Protein AF-A0A083ZVT1-F1 (afdb_monomer_lite)

Radius of gyration: 25.1 Å; chains: 1; bounding box: 53×19×71 Å

Sequence (102 aa):
MILARRRSEGTVYTGFTFFRKVYQGLAGFFPGVMLAYIGYVPNVQQAAGTLEGLRQLIFLYPCGLAVLTALTMGLFYHLTEKNYLKIIGELEERKRQVSPAV

Structure (mmCIF, N/CA/C/O backbone):
data_AF-A0A083ZVT1-F1
#
_entry.id   AF-A0A083ZVT1-F1
#
loop_
_atom_site.group_PDB
_atom_site.id
_atom_site.type_symbol
_atom_site.label_atom_id
_atom_site.label_alt_id
_atom_site.label_comp_id
_atom_site.label_asym_id
_atom_site.label_entity_id
_atom_site.label_seq_id
_atom_site.pdbx_PDB_ins_code
_atom_site.Cartn_x
_atom_site.Cartn_y
_atom_site.Cartn_z
_atom_site.occupancy
_atom_site.B_iso_or_equiv
_atom_site.auth_seq_id
_atom_site.auth_comp_id
_atom_site.auth_asym_id
_atom_site.auth_atom_id
_atom_site.pdbx_PDB_model_num
ATOM 1 N N . MET A 1 1 ? -11.330 11.075 43.062 1.00 45.09 1 MET A N 1
ATOM 2 C CA . MET A 1 1 ? -12.403 10.260 42.447 1.00 45.09 1 MET A CA 1
ATOM 3 C C . MET A 1 1 ? -12.513 10.751 41.008 1.00 45.09 1 MET A C 1
ATOM 5 O O . MET A 1 1 ? -12.816 11.916 40.842 1.00 45.09 1 MET A O 1
ATOM 9 N N . ILE A 1 2 ? -12.099 10.053 39.947 1.00 43.34 2 ILE A N 1
ATOM 10 C CA . ILE A 1 2 ? -12.147 8.619 39.598 1.00 43.34 2 ILE A CA 1
ATOM 11 C C . ILE A 1 2 ? -10.840 8.294 38.827 1.00 43.34 2 ILE A C 1
ATOM 13 O O . ILE A 1 2 ? -10.555 8.920 37.817 1.00 43.34 2 ILE A O 1
ATOM 17 N N . LEU A 1 3 ? -9.867 7.584 39.405 1.00 53.09 3 LEU A N 1
ATOM 18 C CA . LEU A 1 3 ? -9.609 6.136 39.272 1.00 53.09 3 LEU A CA 1
ATOM 19 C C . LEU A 1 3 ? -9.564 5.584 37.828 1.00 53.09 3 LEU A C 1
ATOM 21 O O . LEU A 1 3 ? -10.580 5.254 37.233 1.00 53.09 3 LEU A O 1
ATOM 25 N N . ALA A 1 4 ? -8.328 5.442 37.336 1.00 56.50 4 ALA A N 1
ATOM 26 C CA . ALA A 1 4 ? -7.812 4.429 36.411 1.00 56.50 4 ALA A CA 1
ATOM 27 C C . ALA A 1 4 ? -8.776 3.804 35.380 1.00 56.50 4 ALA A C 1
ATOM 29 O O . ALA A 1 4 ? -9.513 2.869 35.687 1.00 56.50 4 ALA A O 1
ATOM 30 N N . ARG A 1 5 ? -8.603 4.138 34.092 1.00 46.12 5 ARG A N 1
ATOM 31 C CA . ARG A 1 5 ? -8.875 3.163 33.024 1.00 46.12 5 ARG A CA 1
ATOM 32 C C . ARG A 1 5 ? -7.963 3.371 31.812 1.00 46.12 5 ARG A C 1
ATOM 34 O O . ARG A 1 5 ? -8.131 4.299 31.041 1.00 46.12 5 ARG A O 1
ATOM 41 N N . ARG A 1 6 ? -7.033 2.419 31.653 1.00 47.56 6 ARG A N 1
ATOM 42 C CA . ARG A 1 6 ? -6.227 2.103 30.459 1.00 47.56 6 ARG A CA 1
ATOM 43 C C . ARG A 1 6 ? -5.060 3.036 30.091 1.00 47.56 6 ARG A C 1
ATOM 45 O O . ARG A 1 6 ? -5.097 3.795 29.131 1.00 47.56 6 ARG A O 1
ATOM 52 N N . ARG A 1 7 ? -3.901 2.729 30.686 1.00 56.88 7 ARG A N 1
ATOM 53 C CA . ARG A 1 7 ? -2.563 2.821 30.058 1.00 56.88 7 ARG A CA 1
ATOM 54 C C . ARG A 1 7 ? -2.475 1.872 28.842 1.00 56.88 7 ARG A C 1
ATOM 56 O O . ARG A 1 7 ? -1.728 0.907 28.835 1.00 56.88 7 ARG A O 1
ATOM 63 N N . SER A 1 8 ? -3.342 2.091 27.861 1.00 54.97 8 SER A N 1
ATOM 64 C CA . SER A 1 8 ? -3.469 1.337 26.609 1.00 54.97 8 SER A CA 1
ATOM 65 C C . SER A 1 8 ? -3.710 2.282 25.432 1.00 54.97 8 SER A C 1
ATOM 67 O O . SER A 1 8 ? -3.334 1.925 24.324 1.00 54.97 8 SER A O 1
ATOM 69 N N . GLU A 1 9 ? -4.257 3.485 25.639 1.00 57.66 9 GLU A N 1
ATOM 70 C CA . GLU A 1 9 ? -4.437 4.467 24.555 1.00 57.66 9 GLU A CA 1
ATOM 71 C C . GLU A 1 9 ? -3.105 5.007 24.016 1.00 57.66 9 GLU A C 1
ATOM 73 O O . GLU A 1 9 ? -2.927 5.098 22.804 1.00 57.66 9 GLU A O 1
ATOM 78 N N . GLY A 1 10 ? -2.122 5.269 24.888 1.00 60.50 10 GLY A N 1
ATOM 79 C CA . GLY A 1 10 ? -0.797 5.741 24.463 1.00 60.50 10 GLY A CA 1
ATOM 80 C C . GLY A 1 10 ? -0.047 4.735 23.579 1.00 60.50 10 GLY A C 1
ATOM 81 O O . GLY A 1 10 ? 0.564 5.127 22.590 1.00 60.50 10 GLY A O 1
ATOM 82 N N . THR A 1 11 ? -0.142 3.437 23.888 1.00 65.62 11 THR A N 1
ATOM 83 C CA . THR A 1 11 ? 0.474 2.351 23.100 1.00 65.62 11 THR A CA 1
ATOM 84 C C . THR A 1 11 ? -0.225 2.146 21.755 1.00 65.62 11 THR A C 1
ATOM 86 O O . THR A 1 11 ? 0.432 1.863 20.756 1.00 65.62 11 THR A O 1
ATOM 89 N N . VAL A 1 12 ? -1.549 2.325 21.700 1.00 70.94 12 VAL A N 1
ATOM 90 C CA . VAL A 1 12 ? -2.311 2.253 20.442 1.00 70.94 12 VAL A CA 1
ATOM 91 C C . VAL A 1 12 ? -1.955 3.430 19.530 1.00 70.94 12 VAL A C 1
ATOM 93 O O . VAL A 1 12 ? -1.727 3.230 18.338 1.00 70.94 12 VAL A O 1
ATOM 96 N N . TYR A 1 13 ? -1.824 4.641 20.079 1.00 73.69 13 TYR A N 1
ATOM 97 C CA . TYR A 1 13 ? -1.465 5.833 19.307 1.00 73.69 13 TYR A CA 1
ATOM 98 C C . TYR A 1 13 ? -0.039 5.773 18.736 1.00 73.69 13 TYR A C 1
ATOM 100 O O . TYR A 1 13 ? 0.187 6.058 17.554 1.00 73.69 13 TYR A O 1
ATOM 108 N N . THR A 1 14 ? 0.941 5.360 19.543 1.00 79.12 14 THR A N 1
ATOM 109 C CA . THR A 1 14 ? 2.326 5.202 19.074 1.00 79.12 14 THR A CA 1
ATOM 110 C C . THR A 1 14 ? 2.458 4.049 18.085 1.00 79.12 14 THR A C 1
ATOM 112 O O . THR A 1 14 ? 3.139 4.211 17.072 1.00 79.12 14 THR A O 1
ATOM 115 N N . GLY A 1 15 ? 1.748 2.937 18.308 1.00 83.31 15 GLY A N 1
ATOM 116 C CA . GLY A 1 15 ? 1.653 1.824 17.366 1.00 83.31 15 GLY A CA 1
ATOM 117 C C . GLY A 1 15 ? 1.098 2.268 16.013 1.00 83.31 15 GLY A C 1
ATOM 118 O O . GLY A 1 15 ? 1.747 2.066 14.990 1.00 83.31 15 GLY A O 1
ATOM 119 N N . PHE A 1 16 ? -0.042 2.965 15.997 1.00 79.50 16 PHE A N 1
ATOM 120 C CA . PHE A 1 16 ? -0.623 3.521 14.771 1.00 79.50 16 PHE A CA 1
ATOM 121 C C . PHE A 1 16 ? 0.363 4.429 14.024 1.00 79.50 16 PHE A C 1
ATOM 123 O O . PHE A 1 16 ? 0.545 4.309 12.812 1.00 79.50 16 PHE A O 1
ATOM 130 N N . THR A 1 17 ? 1.067 5.298 14.750 1.00 83.62 17 THR A N 1
ATOM 131 C CA . THR A 1 17 ? 2.045 6.218 14.155 1.00 83.62 17 THR A CA 1
ATOM 132 C C . THR A 1 17 ? 3.283 5.486 13.619 1.00 83.62 17 THR A C 1
ATOM 134 O O . THR A 1 17 ? 3.815 5.867 12.575 1.00 83.62 17 THR A O 1
ATOM 137 N N . PHE A 1 18 ? 3.731 4.423 14.292 1.00 86.06 18 PHE A N 1
ATOM 138 C CA . PHE A 1 18 ? 4.808 3.549 13.826 1.00 86.06 18 PHE A CA 1
ATOM 139 C C . PHE A 1 18 ? 4.418 2.838 12.529 1.00 86.06 18 PHE A C 1
ATOM 141 O O . PHE A 1 18 ? 5.126 2.962 11.531 1.00 86.06 18 PHE A O 1
ATOM 148 N N . PHE A 1 19 ? 3.253 2.186 12.503 1.00 87.25 19 PHE A N 1
ATOM 149 C CA . PHE A 1 19 ? 2.739 1.534 11.301 1.00 87.25 19 PHE A CA 1
ATOM 150 C C . PHE A 1 19 ? 2.590 2.521 10.147 1.00 87.25 19 PHE A C 1
ATOM 152 O O . PHE A 1 19 ? 3.002 2.223 9.032 1.00 87.25 19 PHE A O 1
ATOM 159 N N . ARG A 1 20 ? 2.107 3.739 10.413 1.00 84.94 20 ARG A N 1
ATOM 160 C CA . ARG A 1 20 ? 2.031 4.798 9.402 1.00 84.94 20 ARG A CA 1
ATOM 161 C C . ARG A 1 20 ? 3.397 5.117 8.789 1.00 84.94 20 ARG A C 1
ATOM 163 O O . ARG A 1 20 ? 3.486 5.266 7.575 1.00 84.94 20 ARG A O 1
ATOM 170 N N . LYS A 1 21 ? 4.461 5.197 9.596 1.00 86.88 21 LYS A N 1
ATOM 171 C CA . LYS A 1 21 ? 5.830 5.409 9.089 1.00 86.88 21 LYS A CA 1
ATOM 172 C C . LYS A 1 21 ? 6.319 4.227 8.249 1.00 86.88 21 LYS A C 1
ATOM 174 O O . LYS A 1 21 ? 6.914 4.446 7.199 1.00 86.88 21 LYS A O 1
ATOM 179 N N . VAL A 1 22 ? 6.033 2.998 8.679 1.00 89.50 22 VAL A N 1
ATOM 180 C CA . VAL A 1 22 ? 6.398 1.778 7.942 1.00 89.50 22 VAL A CA 1
ATOM 181 C C . VAL A 1 22 ? 5.679 1.720 6.592 1.00 89.50 22 VAL A C 1
ATOM 183 O O . VAL A 1 22 ? 6.330 1.560 5.563 1.00 89.50 22 VAL A O 1
ATOM 186 N N . TYR A 1 23 ? 4.360 1.934 6.565 1.00 87.06 23 TYR A N 1
ATOM 187 C CA . TYR A 1 23 ? 3.584 1.948 5.323 1.00 87.06 23 TYR A CA 1
ATOM 188 C C . TYR A 1 23 ? 3.998 3.082 4.390 1.00 87.06 23 TYR A C 1
ATOM 190 O O . TYR A 1 23 ? 4.063 2.871 3.187 1.00 87.06 23 TYR A O 1
ATOM 198 N N . GLN A 1 24 ? 4.326 4.264 4.919 1.00 85.44 24 GLN A N 1
ATOM 199 C CA . GLN A 1 24 ? 4.807 5.380 4.105 1.00 85.44 24 GLN A CA 1
ATOM 200 C C . GLN A 1 24 ? 6.162 5.066 3.447 1.00 85.44 24 GLN A C 1
ATOM 202 O O . GLN A 1 24 ? 6.364 5.407 2.283 1.00 85.44 24 GLN A O 1
ATOM 207 N N . GLY A 1 25 ? 7.068 4.382 4.155 1.00 88.88 25 GLY A N 1
ATOM 208 C CA . GLY A 1 25 ? 8.333 3.912 3.583 1.00 88.88 25 GLY A CA 1
ATOM 209 C C . GLY A 1 25 ? 8.124 2.847 2.504 1.00 88.88 25 GLY A C 1
ATOM 210 O O . GLY A 1 25 ? 8.681 2.949 1.412 1.00 88.88 25 GLY A O 1
ATOM 211 N N . LEU A 1 26 ? 7.258 1.865 2.772 1.00 86.19 26 LEU A N 1
ATOM 212 C CA . LEU A 1 26 ? 6.908 0.823 1.805 1.00 86.19 26 LEU A CA 1
ATOM 213 C C . LEU A 1 26 ? 6.219 1.402 0.561 1.00 86.19 26 LEU A C 1
ATOM 215 O O . LEU A 1 26 ? 6.566 1.026 -0.555 1.00 86.19 26 LEU A O 1
ATOM 219 N N . ALA A 1 27 ? 5.310 2.365 0.728 1.00 85.12 27 ALA A N 1
ATOM 220 C CA . ALA A 1 27 ? 4.602 3.017 -0.373 1.00 85.12 27 ALA A CA 1
ATOM 221 C C . ALA A 1 27 ? 5.543 3.748 -1.344 1.00 85.12 27 ALA A C 1
ATOM 223 O O . ALA A 1 27 ? 5.228 3.836 -2.524 1.00 85.12 27 ALA A O 1
ATOM 224 N N . GLY A 1 28 ? 6.693 4.246 -0.875 1.00 83.38 28 GLY A N 1
ATOM 225 C CA . GLY A 1 28 ? 7.736 4.811 -1.740 1.00 83.38 28 GLY A CA 1
ATOM 226 C C . GLY A 1 28 ? 8.636 3.754 -2.393 1.00 83.38 28 GLY A C 1
ATOM 227 O O . GLY A 1 28 ? 9.129 3.961 -3.499 1.00 83.38 28 GLY A O 1
ATOM 228 N N . PHE A 1 29 ? 8.822 2.601 -1.745 1.00 85.38 29 PHE A N 1
ATOM 229 C CA . PHE A 1 29 ? 9.654 1.508 -2.254 1.00 85.38 29 PHE A CA 1
ATOM 230 C C . PHE A 1 29 ? 9.042 0.817 -3.482 1.00 85.38 29 PHE A C 1
ATOM 232 O O . PHE A 1 29 ? 9.733 0.611 -4.478 1.00 85.38 29 PHE A O 1
ATOM 239 N N . PHE A 1 30 ? 7.741 0.513 -3.449 1.00 82.94 30 PHE A N 1
ATOM 240 C CA . PHE A 1 30 ? 7.035 -0.147 -4.557 1.00 82.94 30 PHE A CA 1
ATOM 241 C C . PHE A 1 30 ? 7.167 0.563 -5.918 1.00 82.94 30 PHE A C 1
ATOM 243 O O . PHE A 1 30 ? 7.593 -0.087 -6.876 1.00 82.94 30 PHE A O 1
ATOM 250 N N . PRO A 1 31 ? 6.858 1.868 -6.052 1.00 78.94 31 PRO A N 1
ATOM 251 C CA . PRO A 1 31 ? 7.029 2.570 -7.318 1.00 78.94 31 PRO A CA 1
ATOM 252 C C . PRO A 1 31 ? 8.505 2.680 -7.716 1.00 78.94 31 PRO A C 1
ATOM 254 O O . PRO A 1 31 ? 8.807 2.577 -8.898 1.00 78.94 31 PRO A O 1
ATOM 257 N N . GLY A 1 32 ? 9.434 2.808 -6.760 1.00 82.75 32 GLY A N 1
ATOM 258 C CA . GLY A 1 32 ? 10.873 2.813 -7.047 1.00 82.75 32 GLY A CA 1
ATOM 259 C C . GLY A 1 32 ? 11.356 1.514 -7.703 1.00 82.75 32 GLY A C 1
ATOM 260 O O . GLY A 1 32 ? 12.046 1.552 -8.720 1.00 82.75 32 GLY A O 1
ATOM 261 N N . VAL A 1 33 ? 10.932 0.361 -7.175 1.00 83.25 33 VAL A N 1
ATOM 262 C CA . VAL A 1 33 ? 11.239 -0.954 -7.763 1.00 83.25 33 VAL A CA 1
ATOM 263 C C . VAL A 1 33 ? 10.538 -1.142 -9.110 1.00 83.25 33 VAL A C 1
ATOM 265 O O . VAL A 1 33 ? 11.149 -1.648 -10.050 1.00 83.25 33 VAL A O 1
ATOM 268 N N . MET A 1 34 ? 9.283 -0.705 -9.249 1.00 79.75 34 MET A N 1
ATOM 269 C CA . MET A 1 34 ? 8.574 -0.804 -10.530 1.00 79.75 34 MET A CA 1
ATOM 270 C C . MET A 1 34 ? 9.192 0.069 -11.624 1.00 79.75 34 MET A C 1
ATOM 272 O O . MET A 1 34 ? 9.279 -0.374 -12.765 1.00 79.75 34 MET A O 1
ATOM 276 N N . LEU A 1 35 ? 9.681 1.268 -11.297 1.00 78.06 35 LEU A N 1
ATOM 277 C CA . LEU A 1 35 ? 10.401 2.119 -12.249 1.00 78.06 35 LEU A CA 1
ATOM 278 C C . LEU A 1 35 ? 11.705 1.463 -12.723 1.00 78.06 35 LEU A C 1
ATOM 280 O O . LEU A 1 35 ? 12.021 1.524 -13.912 1.00 78.06 35 LEU A O 1
ATOM 284 N N . ALA A 1 36 ? 12.423 0.787 -11.820 1.00 78.00 36 ALA A N 1
ATOM 285 C CA . ALA A 1 36 ? 13.603 0.005 -12.178 1.00 78.00 36 ALA A CA 1
ATOM 286 C C . ALA A 1 36 ? 13.251 -1.184 -13.093 1.00 78.00 36 ALA A C 1
ATOM 288 O O . ALA A 1 36 ? 13.972 -1.449 -14.050 1.00 78.00 36 ALA A O 1
ATOM 289 N N . TYR A 1 37 ? 12.119 -1.857 -12.852 1.00 74.25 37 TYR A N 1
ATOM 290 C CA . TYR A 1 37 ? 11.647 -2.971 -13.684 1.00 74.25 37 TYR A CA 1
ATOM 291 C C . TYR A 1 37 ? 11.217 -2.537 -15.097 1.00 74.25 37 TYR A C 1
ATOM 293 O O . TYR A 1 37 ? 11.477 -3.243 -16.065 1.00 74.25 37 TYR A O 1
ATOM 301 N N . ILE A 1 38 ? 10.604 -1.356 -15.236 1.00 74.06 38 ILE A N 1
ATOM 302 C CA . ILE A 1 38 ? 10.170 -0.791 -16.530 1.00 74.06 38 ILE A CA 1
ATOM 303 C C . ILE A 1 38 ? 11.367 -0.256 -17.353 1.00 74.06 38 ILE A C 1
ATOM 305 O O . ILE A 1 38 ? 11.214 0.115 -18.518 1.00 74.06 38 ILE A O 1
ATOM 309 N N . GLY A 1 39 ? 12.577 -0.238 -16.780 1.00 70.62 39 GLY A N 1
ATOM 310 C CA . GLY A 1 39 ? 13.778 0.257 -17.455 1.00 70.62 39 GLY A CA 1
ATOM 311 C C . GLY A 1 39 ? 13.771 1.777 -17.617 1.00 70.62 39 GLY A C 1
ATOM 312 O O . GLY A 1 39 ? 14.228 2.295 -18.635 1.00 70.62 39 GLY A O 1
ATOM 313 N N . TYR A 1 40 ? 13.217 2.502 -16.639 1.00 70.75 40 TYR A N 1
ATOM 314 C CA . TYR A 1 40 ? 13.215 3.961 -16.645 1.00 70.75 40 TYR A CA 1
ATOM 315 C C . TYR A 1 40 ? 14.654 4.499 -16.618 1.00 70.75 40 TYR A C 1
ATOM 317 O O . TYR A 1 40 ? 15.368 4.341 -15.626 1.00 70.75 40 TYR A O 1
ATOM 325 N N . VAL A 1 41 ? 15.071 5.169 -17.695 1.00 71.56 41 VAL A N 1
ATOM 326 C CA . VAL A 1 41 ? 16.348 5.889 -17.762 1.00 71.56 41 VAL A CA 1
ATOM 327 C C . VAL A 1 41 ? 16.072 7.387 -17.594 1.00 71.56 41 VAL A C 1
ATOM 329 O O . VAL A 1 41 ? 15.383 7.976 -18.434 1.00 71.56 41 VAL A O 1
ATOM 332 N N . PRO A 1 42 ? 16.564 8.028 -16.519 1.00 68.62 42 PRO A N 1
ATOM 333 C CA . PRO A 1 42 ? 16.422 9.468 -16.346 1.00 68.62 42 PRO A CA 1
A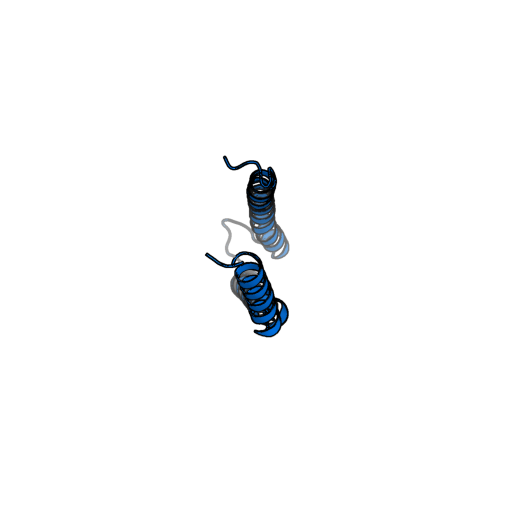TOM 334 C C . PRO A 1 42 ? 17.231 10.224 -17.411 1.00 68.62 42 PRO A C 1
ATOM 336 O O . PRO A 1 42 ? 18.312 9.790 -17.799 1.00 68.62 42 PRO A O 1
ATOM 339 N N . ASN A 1 43 ? 16.733 11.389 -17.838 1.00 64.50 43 ASN A N 1
ATOM 340 C CA . ASN A 1 43 ? 17.412 12.315 -18.761 1.00 64.50 43 ASN A CA 1
ATOM 341 C C . ASN A 1 43 ? 17.687 11.785 -20.186 1.00 64.50 43 ASN A C 1
ATOM 343 O O . ASN A 1 43 ? 18.540 12.332 -20.882 1.00 64.50 43 ASN A O 1
ATOM 347 N N . VAL A 1 44 ? 16.956 10.764 -20.650 1.00 73.56 44 VAL A N 1
ATOM 348 C CA . VAL A 1 44 ? 17.027 10.246 -22.031 1.00 73.56 44 VAL A CA 1
ATOM 349 C C . VAL A 1 44 ? 15.616 10.135 -22.621 1.00 73.56 44 VAL A C 1
ATOM 351 O O . VAL A 1 44 ? 14.640 10.007 -21.882 1.00 73.56 44 VAL A O 1
ATOM 354 N N . GLN A 1 45 ? 15.490 10.205 -23.953 1.00 70.44 45 GLN A N 1
ATOM 355 C CA . GLN A 1 45 ? 14.221 9.977 -24.650 1.00 70.44 45 GLN A CA 1
ATOM 356 C C . GLN A 1 45 ? 13.698 8.566 -24.333 1.00 70.44 45 GLN A C 1
ATOM 358 O O . GLN A 1 45 ? 14.325 7.563 -24.669 1.00 70.44 45 GLN A O 1
ATOM 363 N N . GLN A 1 46 ? 12.562 8.497 -23.643 1.00 64.88 46 GLN A N 1
ATOM 364 C CA . GLN A 1 46 ? 11.942 7.245 -23.217 1.00 64.88 46 GLN A CA 1
ATOM 365 C C . GLN A 1 46 ? 11.255 6.566 -24.401 1.00 64.88 46 GLN A C 1
ATOM 367 O O . GLN A 1 46 ? 10.570 7.219 -25.189 1.00 64.88 46 GLN A O 1
ATOM 372 N N . ALA A 1 47 ? 11.409 5.247 -24.514 1.00 74.56 47 ALA A N 1
ATOM 373 C CA . ALA A 1 47 ? 10.702 4.474 -25.524 1.00 74.56 47 ALA A CA 1
ATOM 374 C C . ALA A 1 47 ? 9.180 4.586 -25.316 1.00 74.56 47 ALA A C 1
ATOM 376 O O . ALA A 1 47 ? 8.703 4.617 -24.179 1.00 74.56 47 ALA A O 1
ATOM 377 N N . ALA A 1 48 ? 8.406 4.593 -26.406 1.00 72.31 48 ALA A N 1
ATOM 378 C CA . ALA A 1 48 ? 6.944 4.708 -26.346 1.00 72.31 48 ALA A CA 1
ATOM 379 C C . ALA A 1 48 ? 6.296 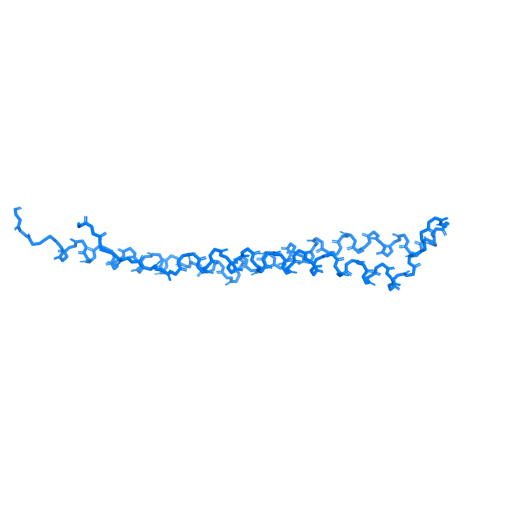3.646 -25.428 1.00 72.31 48 ALA A C 1
ATOM 381 O O . ALA A 1 48 ? 5.333 3.942 -24.724 1.00 72.31 48 ALA A O 1
ATOM 382 N N . GLY A 1 49 ? 6.876 2.440 -25.359 1.00 72.75 49 GLY A N 1
ATOM 383 C CA . GLY A 1 49 ? 6.432 1.377 -24.450 1.00 72.75 49 GLY A CA 1
ATOM 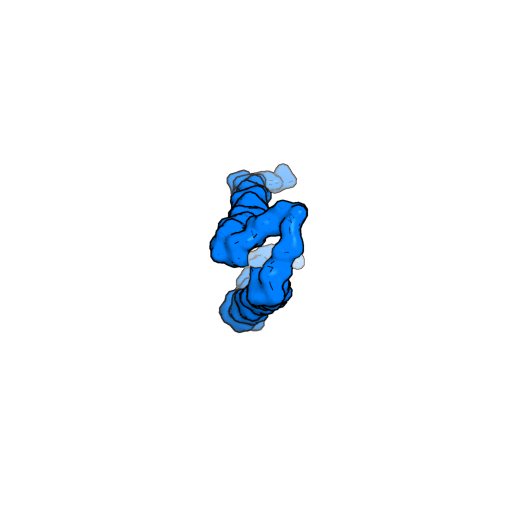384 C C . GLY A 1 49 ? 6.656 1.678 -22.960 1.00 72.75 49 GLY A C 1
ATOM 385 O O . GLY A 1 49 ? 5.810 1.342 -22.136 1.00 72.75 49 GLY A O 1
ATOM 386 N N . THR A 1 50 ? 7.748 2.361 -22.600 1.00 73.06 50 THR A N 1
ATOM 387 C CA . THR A 1 50 ? 8.035 2.795 -21.218 1.00 73.06 50 THR A CA 1
ATOM 388 C C . THR A 1 50 ? 7.035 3.864 -20.767 1.00 73.06 50 THR A C 1
ATOM 390 O O . THR A 1 50 ? 6.587 3.851 -19.622 1.00 73.06 50 THR A O 1
ATOM 393 N N . LEU A 1 51 ? 6.648 4.764 -21.676 1.00 73.50 51 LEU A N 1
ATOM 394 C CA . LEU A 1 51 ? 5.682 5.841 -21.432 1.00 73.50 51 LEU A CA 1
ATOM 395 C C . LEU A 1 51 ? 4.267 5.302 -21.168 1.00 73.50 51 LEU A C 1
ATOM 397 O O . LEU A 1 51 ? 3.627 5.703 -20.194 1.00 73.50 51 LEU A O 1
ATOM 401 N N . GLU A 1 52 ? 3.808 4.351 -21.984 1.00 76.50 52 GLU A N 1
ATOM 402 C CA . GLU A 1 52 ? 2.529 3.664 -21.760 1.00 76.50 52 GLU A CA 1
ATOM 403 C C . GLU A 1 52 ? 2.548 2.827 -20.473 1.00 76.50 52 GLU A C 1
ATOM 405 O O . GLU A 1 52 ? 1.619 2.917 -19.667 1.00 76.50 52 GLU A O 1
ATOM 410 N N . GLY A 1 53 ? 3.639 2.100 -20.203 1.00 75.00 53 GLY A N 1
ATOM 411 C CA . GLY A 1 53 ? 3.804 1.346 -18.956 1.00 75.00 53 GLY A CA 1
ATOM 412 C C . GLY A 1 53 ? 3.749 2.236 -17.709 1.00 75.00 53 GLY A C 1
ATOM 413 O O . GLY A 1 53 ? 3.129 1.875 -16.709 1.00 75.00 53 GLY A O 1
ATOM 414 N N . LEU A 1 54 ? 4.324 3.439 -17.775 1.00 79.88 54 LEU A N 1
ATOM 415 C CA . LEU A 1 54 ? 4.290 4.414 -16.685 1.00 79.88 54 LEU A CA 1
ATOM 416 C C . LEU A 1 54 ? 2.881 4.997 -16.486 1.00 79.88 54 LEU A C 1
ATOM 418 O O . LEU A 1 54 ? 2.414 5.119 -15.352 1.00 79.88 54 LEU A O 1
ATOM 422 N N . ARG A 1 55 ? 2.164 5.296 -17.575 1.00 78.00 55 ARG A N 1
ATOM 423 C CA . ARG A 1 55 ? 0.774 5.773 -17.521 1.00 78.00 55 ARG A CA 1
ATOM 424 C C . ARG A 1 55 ? -0.162 4.724 -16.921 1.00 78.00 55 ARG A C 1
ATOM 426 O O . ARG A 1 55 ? -0.992 5.059 -16.075 1.00 78.00 55 ARG A O 1
ATOM 433 N N . GLN A 1 56 ? -0.004 3.463 -17.315 1.00 77.56 56 GLN A N 1
ATOM 434 C CA . GLN A 1 56 ? -0.763 2.344 -16.760 1.00 77.56 56 GLN A CA 1
ATOM 435 C C . GLN A 1 56 ? -0.417 2.097 -15.293 1.00 77.56 56 GLN A C 1
ATOM 437 O O . GLN A 1 56 ? -1.323 1.870 -14.500 1.00 77.56 56 GLN A O 1
ATOM 442 N N . LEU A 1 57 ? 0.853 2.216 -14.898 1.00 80.31 57 LEU A N 1
ATOM 443 C CA . LEU A 1 57 ? 1.276 2.072 -13.505 1.00 80.31 57 LEU A CA 1
ATOM 444 C C . LEU A 1 57 ? 0.611 3.111 -12.589 1.00 80.31 57 LEU A C 1
ATOM 446 O O . LEU A 1 57 ? 0.070 2.761 -11.538 1.00 80.31 57 LEU A O 1
ATOM 450 N N . ILE A 1 58 ? 0.612 4.380 -13.011 1.00 80.25 58 ILE A N 1
ATOM 451 C CA . ILE A 1 58 ? -0.004 5.486 -12.264 1.00 80.25 58 ILE A CA 1
ATOM 452 C C . ILE A 1 58 ? -1.527 5.343 -12.188 1.00 80.25 58 ILE A C 1
ATOM 454 O O . ILE A 1 58 ? -2.113 5.826 -11.230 1.00 80.25 58 ILE A O 1
ATOM 458 N N . PHE A 1 59 ? -2.175 4.676 -13.147 1.00 83.19 59 PHE A N 1
ATOM 459 C CA . PHE A 1 59 ? -3.614 4.391 -13.097 1.00 83.19 59 PHE A CA 1
ATOM 460 C C . PHE A 1 59 ? -3.949 3.141 -12.278 1.00 83.19 59 PHE A C 1
ATOM 462 O O . PHE A 1 59 ? -4.900 3.141 -11.496 1.00 83.19 59 PHE A O 1
ATOM 469 N N . LEU A 1 60 ? -3.168 2.073 -12.435 1.00 83.19 60 LEU A N 1
ATOM 470 C CA . LEU A 1 60 ? -3.418 0.784 -11.801 1.00 83.19 60 LEU A CA 1
ATOM 471 C C . LEU A 1 60 ? -3.229 0.863 -10.284 1.00 83.19 60 LEU A C 1
ATOM 473 O O . LEU A 1 60 ? -4.006 0.267 -9.544 1.00 83.19 60 LEU A O 1
ATOM 477 N N . TYR A 1 61 ? -2.250 1.642 -9.815 1.00 81.88 61 TYR A N 1
ATOM 478 C CA . TYR A 1 61 ? -1.981 1.820 -8.389 1.00 81.88 61 TYR A CA 1
ATOM 479 C C . TYR A 1 61 ? -3.164 2.445 -7.610 1.00 81.88 61 TYR A C 1
ATOM 481 O O . TYR A 1 61 ? -3.670 1.796 -6.691 1.00 81.88 61 TYR A O 1
ATOM 489 N N . PRO A 1 62 ? -3.691 3.639 -7.960 1.00 83.06 62 PRO A N 1
ATOM 490 C CA . PRO A 1 62 ? -4.862 4.208 -7.298 1.00 83.06 62 PRO A CA 1
ATOM 491 C C . PRO A 1 62 ? -6.133 3.398 -7.564 1.00 83.06 62 PRO A C 1
ATOM 493 O O . PRO A 1 62 ? -6.979 3.326 -6.680 1.00 83.06 62 PRO A O 1
ATOM 496 N N . CYS A 1 63 ? -6.270 2.748 -8.725 1.00 87.50 63 CYS A N 1
ATOM 497 C CA . CYS A 1 63 ? -7.428 1.899 -9.005 1.00 87.50 63 CYS A CA 1
ATOM 498 C C . CYS A 1 63 ? -7.448 0.655 -8.101 1.00 87.50 63 CYS A C 1
ATOM 500 O O . CYS A 1 63 ? -8.480 0.333 -7.516 1.00 87.50 63 CYS A O 1
ATOM 502 N N . GLY A 1 64 ? -6.303 -0.008 -7.918 1.00 87.50 64 GLY A N 1
ATOM 503 C CA . GLY A 1 64 ? -6.162 -1.137 -7.000 1.00 87.50 64 GLY A CA 1
ATOM 504 C C . GLY A 1 64 ? -6.403 -0.732 -5.547 1.00 87.50 64 GLY A C 1
ATOM 505 O O . GLY A 1 64 ? -7.131 -1.420 -4.832 1.00 87.50 64 GLY A O 1
ATOM 506 N N . LEU A 1 65 ? -5.870 0.421 -5.126 1.00 85.31 65 LEU A N 1
ATOM 507 C CA . LEU A 1 65 ? -6.142 0.974 -3.798 1.00 85.31 65 LEU A CA 1
ATOM 508 C C . LEU A 1 65 ? -7.628 1.303 -3.608 1.00 85.31 65 LEU A C 1
ATOM 510 O O . LEU A 1 65 ? -8.188 0.940 -2.580 1.00 85.31 65 LEU A O 1
ATOM 514 N N . ALA A 1 66 ? -8.287 1.919 -4.593 1.00 85.75 66 ALA A N 1
ATOM 515 C CA . ALA A 1 66 ? -9.709 2.247 -4.525 1.00 85.75 66 ALA A CA 1
ATOM 516 C C . ALA A 1 66 ? -10.589 0.993 -4.436 1.00 85.75 66 ALA A C 1
ATOM 518 O O . ALA A 1 66 ? -11.506 0.952 -3.619 1.00 85.75 66 ALA A O 1
ATOM 519 N N . VAL A 1 67 ? -10.285 -0.051 -5.215 1.00 87.81 67 VAL A N 1
ATOM 520 C CA . VAL A 1 67 ? -10.981 -1.345 -5.130 1.00 87.81 67 VAL A CA 1
ATOM 521 C C . VAL A 1 67 ? -10.740 -1.995 -3.771 1.00 87.81 67 VAL A C 1
ATOM 523 O O . VAL A 1 67 ? -11.687 -2.463 -3.150 1.00 87.81 67 VAL A O 1
ATOM 526 N N . LEU A 1 68 ? -9.510 -1.976 -3.256 1.00 87.00 68 LEU A N 1
ATOM 527 C CA . LEU A 1 68 ? -9.203 -2.501 -1.926 1.00 87.00 68 LEU A CA 1
ATOM 528 C C . LEU A 1 68 ? -9.951 -1.731 -0.825 1.00 87.00 68 LEU A C 1
ATOM 530 O O . LEU A 1 68 ? -10.495 -2.344 0.093 1.00 87.00 68 LEU A O 1
ATOM 534 N N . THR A 1 69 ? -10.040 -0.402 -0.925 1.00 84.56 69 THR A N 1
ATOM 535 C CA . THR A 1 69 ? -10.840 0.428 -0.013 1.00 84.56 69 THR A CA 1
ATOM 536 C C . THR A 1 69 ? -12.330 0.114 -0.135 1.00 84.56 69 THR A C 1
ATOM 538 O O . THR A 1 69 ? -12.998 -0.058 0.878 1.00 84.56 69 THR A O 1
ATOM 541 N N . ALA A 1 70 ? -12.854 -0.032 -1.351 1.00 84.19 70 ALA A N 1
ATOM 542 C CA . ALA A 1 70 ? -14.248 -0.397 -1.583 1.00 84.19 70 ALA A CA 1
ATOM 543 C C . ALA A 1 70 ? -14.573 -1.803 -1.053 1.00 84.19 70 ALA A C 1
ATOM 545 O O . ALA A 1 70 ? -15.629 -1.999 -0.464 1.00 84.19 70 ALA A O 1
ATOM 546 N N . LEU A 1 71 ? -13.659 -2.767 -1.190 1.00 83.88 71 LEU A N 1
ATOM 547 C CA . LEU A 1 71 ? -13.805 -4.122 -0.655 1.00 83.88 71 LEU A CA 1
ATOM 548 C C . LEU A 1 71 ? -13.711 -4.151 0.869 1.00 83.88 71 LEU A C 1
ATOM 550 O O . LEU A 1 71 ? -14.493 -4.837 1.516 1.00 83.88 71 LEU A O 1
ATOM 554 N N . THR A 1 72 ? -12.786 -3.400 1.464 1.00 79.56 72 THR A N 1
ATOM 555 C CA . THR A 1 72 ? -12.676 -3.296 2.928 1.00 79.56 72 THR A CA 1
ATOM 556 C C . THR A 1 72 ? -13.869 -2.555 3.532 1.00 79.56 72 THR A C 1
ATOM 558 O O . THR A 1 72 ? -14.394 -2.993 4.549 1.00 79.56 72 THR A O 1
ATOM 561 N N . MET A 1 73 ? -14.387 -1.511 2.884 1.00 72.88 73 MET A N 1
ATOM 562 C CA . MET A 1 73 ? -15.679 -0.916 3.241 1.00 72.88 73 MET A CA 1
ATOM 563 C C . MET A 1 73 ? -16.845 -1.895 3.013 1.00 72.88 73 MET A C 1
ATOM 565 O O . MET A 1 73 ? -17.698 -2.050 3.870 1.00 72.88 73 MET A O 1
ATOM 569 N N . GLY A 1 74 ? -16.886 -2.631 1.907 1.00 72.31 74 GLY A N 1
ATOM 570 C CA . GLY A 1 74 ? -17.976 -3.573 1.634 1.00 72.31 74 GLY A CA 1
ATOM 571 C C . GLY A 1 74 ? -18.012 -4.778 2.584 1.00 72.31 74 GLY A C 1
ATOM 572 O O . GLY A 1 74 ? -19.086 -5.210 2.990 1.00 72.31 74 GLY A O 1
ATOM 573 N N . LEU A 1 75 ? -16.845 -5.318 2.953 1.00 66.38 75 LEU A N 1
ATOM 574 C CA . LEU A 1 75 ? -16.712 -6.557 3.732 1.00 66.38 75 LEU A CA 1
ATOM 575 C C . LEU A 1 75 ? -16.485 -6.313 5.231 1.00 66.38 75 LEU A C 1
ATOM 577 O O . LEU A 1 75 ? -17.021 -7.044 6.059 1.00 66.38 75 LEU A O 1
ATOM 581 N N . PHE A 1 76 ? -15.696 -5.300 5.601 1.00 58.84 76 PHE A N 1
ATOM 582 C CA . PHE A 1 76 ? -15.330 -5.003 6.995 1.00 58.84 76 PHE A CA 1
ATOM 583 C C . PHE A 1 76 ? -16.237 -3.947 7.641 1.00 58.84 76 PHE A C 1
ATOM 585 O O . PHE A 1 76 ? -16.281 -3.844 8.866 1.00 58.84 76 PHE A O 1
ATOM 592 N N . TYR A 1 77 ? -17.011 -3.205 6.841 1.00 53.03 77 TYR A N 1
ATOM 593 C CA . TYR A 1 77 ? -18.055 -2.292 7.316 1.00 53.03 77 TYR A CA 1
ATOM 594 C C . TYR A 1 77 ? -19.419 -2.980 7.437 1.00 53.03 77 TYR A C 1
ATOM 596 O O . TYR A 1 77 ? -20.464 -2.336 7.410 1.00 53.03 77 TYR A O 1
ATOM 604 N N . HIS A 1 78 ? -19.434 -4.292 7.677 1.00 49.25 78 HIS A N 1
ATOM 605 C CA . HIS A 1 78 ? -20.594 -4.958 8.258 1.00 49.25 78 HIS A CA 1
ATOM 606 C C . HIS A 1 78 ? -20.642 -4.678 9.773 1.00 49.25 78 HIS A C 1
ATOM 608 O O . HIS A 1 78 ? -20.726 -5.582 10.605 1.00 49.25 78 HIS A O 1
ATOM 614 N N . LEU A 1 79 ? -20.621 -3.392 10.149 1.00 51.81 79 LEU A N 1
ATOM 615 C CA . LEU A 1 79 ? -21.171 -2.930 11.419 1.00 51.81 79 LEU A CA 1
ATOM 616 C C . LEU A 1 79 ? -22.696 -2.971 11.265 1.00 51.81 79 LEU A C 1
ATOM 618 O O . LEU A 1 79 ? -23.377 -1.954 11.241 1.00 51.81 79 LEU A O 1
ATOM 622 N N . THR A 1 80 ? -23.220 -4.179 11.049 1.00 55.03 80 THR A N 1
ATOM 623 C CA . THR A 1 80 ? -24.649 -4.451 10.990 1.00 55.03 80 THR A CA 1
ATOM 624 C C . THR A 1 80 ? -25.266 -3.801 12.216 1.00 55.03 80 THR A C 1
ATOM 626 O O . THR A 1 80 ? -24.753 -4.014 13.319 1.00 55.03 80 THR A O 1
ATOM 629 N N . GLU A 1 81 ? -26.363 -3.064 12.047 1.00 53.56 81 GLU A N 1
ATOM 630 C CA . GLU A 1 81 ? -27.227 -2.551 13.123 1.00 53.56 81 GLU A CA 1
ATOM 631 C C . GLU A 1 81 ? -27.289 -3.476 14.346 1.00 53.56 81 GLU A C 1
ATOM 633 O O . GLU A 1 81 ? -27.282 -3.008 15.473 1.00 53.56 81 GLU A O 1
ATOM 638 N N . LYS A 1 82 ? -27.246 -4.797 14.135 1.00 55.12 82 LYS A N 1
ATOM 639 C CA . LYS A 1 82 ? -27.136 -5.844 15.159 1.00 55.12 82 LYS A CA 1
ATOM 640 C C . LYS A 1 82 ? -26.077 -5.590 16.243 1.00 55.12 82 LYS A C 1
ATOM 642 O O . LYS A 1 82 ? -26.387 -5.781 17.412 1.00 55.12 82 LYS A O 1
ATOM 647 N N . ASN A 1 83 ? -24.855 -5.170 15.907 1.00 61.69 83 ASN A N 1
ATOM 648 C CA . ASN A 1 83 ? -23.810 -4.913 16.912 1.00 61.69 83 ASN A CA 1
ATOM 649 C C . ASN A 1 83 ? -24.007 -3.562 17.610 1.00 61.69 83 ASN A C 1
ATOM 651 O O . ASN A 1 83 ? -23.768 -3.451 18.809 1.00 61.69 83 ASN A O 1
ATOM 655 N N . TYR A 1 84 ? -24.490 -2.557 16.877 1.00 60.25 84 TYR A N 1
ATOM 656 C CA . TYR A 1 84 ? -24.822 -1.244 17.429 1.00 60.25 84 TYR A CA 1
ATOM 657 C C . TYR A 1 84 ? -25.996 -1.327 18.419 1.00 60.25 84 TYR A C 1
ATOM 659 O O . TYR A 1 84 ? -25.888 -0.857 19.548 1.00 60.25 84 TYR A O 1
ATOM 667 N N . LEU A 1 85 ? -27.069 -2.029 18.044 1.00 62.69 85 LEU A N 1
ATOM 668 C CA . LEU A 1 85 ? -28.227 -2.320 18.890 1.00 62.69 85 LEU A CA 1
ATOM 669 C C . LEU A 1 85 ? -27.851 -3.175 20.101 1.00 62.69 85 LEU A C 1
ATOM 671 O O . LEU A 1 85 ? -28.382 -2.952 21.182 1.00 62.69 85 LEU A O 1
ATOM 675 N N . LYS A 1 86 ? -26.902 -4.111 19.960 1.00 68.38 86 LYS A N 1
ATOM 676 C CA . LYS A 1 86 ? -26.401 -4.904 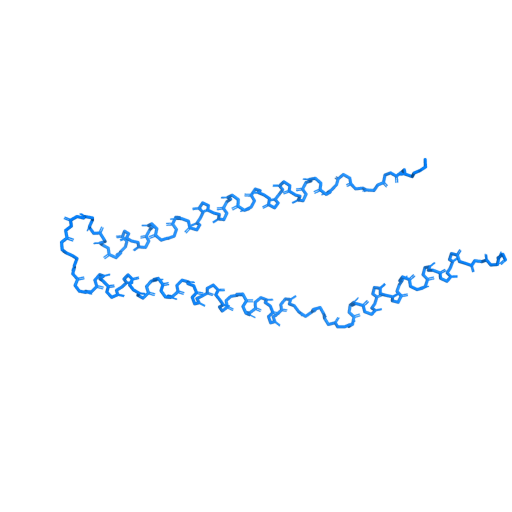21.091 1.00 68.38 86 LYS A CA 1
ATOM 677 C C . LYS A 1 86 ? -25.653 -4.038 22.109 1.00 68.38 86 LYS A C 1
ATOM 679 O O . LYS A 1 86 ? -25.869 -4.192 23.306 1.00 68.38 86 LYS A O 1
ATOM 684 N N . ILE A 1 87 ? -24.828 -3.098 21.640 1.00 67.81 87 ILE A N 1
ATOM 685 C CA . ILE A 1 87 ? -24.115 -2.150 22.510 1.00 67.81 87 ILE A CA 1
ATOM 686 C C . ILE A 1 87 ? -25.096 -1.171 23.174 1.00 67.81 87 ILE A C 1
ATOM 688 O O . ILE A 1 87 ? -24.956 -0.897 24.363 1.00 67.81 87 ILE A O 1
ATOM 692 N N . ILE A 1 88 ? -26.106 -0.669 22.453 1.00 71.56 88 ILE A N 1
ATOM 693 C CA . ILE A 1 88 ? -27.141 0.198 23.042 1.00 71.56 88 ILE A CA 1
ATOM 694 C C . ILE A 1 88 ? -28.001 -0.558 24.060 1.00 71.56 88 ILE A C 1
ATOM 696 O O . ILE A 1 88 ? -28.221 -0.034 25.149 1.00 71.56 88 ILE A O 1
ATOM 700 N N . GLY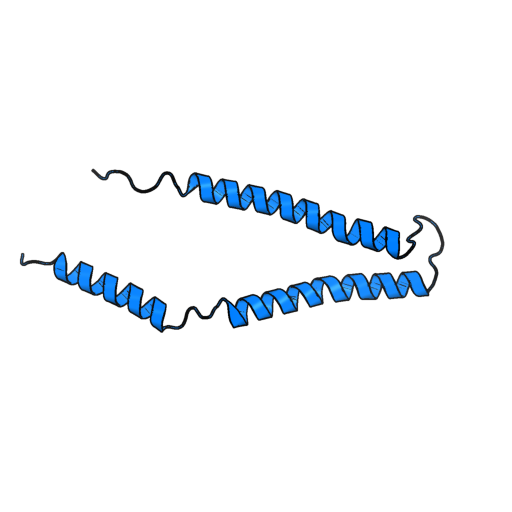 A 1 89 ? -28.417 -1.791 23.761 1.00 72.88 89 GLY A N 1
ATOM 701 C CA . GLY A 1 89 ? -29.182 -2.626 24.691 1.00 72.88 89 GLY A CA 1
ATOM 702 C C . GLY A 1 89 ? -28.424 -2.894 25.994 1.00 72.88 89 GLY A C 1
ATOM 703 O O . GLY A 1 89 ? -28.969 -2.697 27.078 1.00 72.88 89 GLY A O 1
ATOM 704 N N . GLU A 1 90 ? -27.131 -3.230 25.908 1.00 72.25 90 GLU A N 1
ATOM 705 C CA . GLU A 1 90 ? -26.278 -3.379 27.099 1.00 72.25 90 GLU A CA 1
ATOM 706 C C . GLU A 1 90 ? -26.098 -2.059 27.876 1.00 72.25 90 GLU A C 1
ATOM 708 O O . GLU A 1 90 ? -25.960 -2.071 29.103 1.00 72.25 90 GLU A O 1
ATOM 713 N N . LEU A 1 91 ? -26.081 -0.907 27.195 1.00 73.12 91 LEU A N 1
ATOM 714 C CA . LEU A 1 91 ? -25.986 0.408 27.840 1.00 73.12 91 LEU A CA 1
ATOM 715 C C . LEU A 1 91 ? -27.289 0.800 28.557 1.00 73.12 91 LEU A C 1
ATOM 717 O O . LEU A 1 91 ? -27.227 1.358 29.656 1.00 73.12 91 LEU A O 1
ATOM 721 N N . GLU A 1 92 ? -28.452 0.494 27.979 1.00 74.94 92 GLU A N 1
ATOM 722 C CA . GLU A 1 92 ? -29.761 0.722 28.605 1.00 74.94 92 GLU A CA 1
ATOM 723 C C . GLU A 1 92 ? -29.988 -0.180 29.821 1.00 74.94 92 GLU A C 1
ATOM 725 O O . GLU A 1 92 ? -30.421 0.311 30.866 1.00 74.94 92 GLU A O 1
ATOM 730 N N . GLU A 1 93 ? -29.621 -1.463 29.749 1.00 71.56 93 GLU A N 1
ATOM 731 C CA . GLU A 1 93 ? -29.705 -2.374 30.898 1.00 71.56 93 GLU A CA 1
ATOM 732 C C . GLU A 1 93 ? -28.837 -1.905 32.068 1.00 71.56 93 GLU A C 1
ATOM 734 O O . GLU A 1 93 ? -29.283 -1.915 33.217 1.00 71.56 93 GLU A O 1
ATOM 739 N N . ARG A 1 94 ? -27.624 -1.407 31.794 1.00 65.88 94 ARG A N 1
ATOM 740 C CA . ARG A 1 94 ? -26.768 -0.818 32.834 1.00 65.88 94 ARG A CA 1
ATOM 741 C C . ARG A 1 94 ? -27.369 0.455 33.420 1.00 65.88 94 ARG A C 1
ATOM 743 O O . ARG A 1 94 ? -27.319 0.632 34.633 1.00 65.88 94 ARG A O 1
ATOM 750 N N . LYS A 1 95 ? -27.967 1.328 32.602 1.00 65.38 95 LYS A N 1
ATOM 751 C CA . LYS A 1 95 ? -28.683 2.518 33.100 1.00 65.38 95 LYS A CA 1
ATOM 752 C C . LYS A 1 95 ? -29.862 2.142 33.997 1.00 65.38 95 LYS A C 1
ATOM 754 O O . LYS A 1 95 ? -30.075 2.794 35.015 1.00 65.38 95 LYS A O 1
ATOM 759 N N . ARG A 1 96 ? -30.59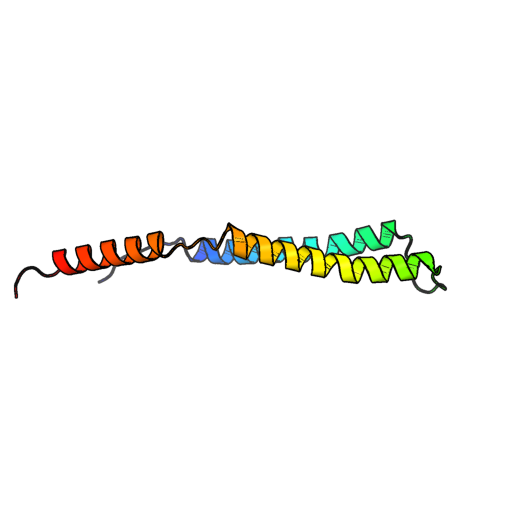0 1.078 33.652 1.00 62.50 96 ARG A N 1
ATOM 760 C CA . ARG A 1 96 ? -31.730 0.580 34.429 1.00 62.50 96 ARG A CA 1
ATOM 761 C C . ARG A 1 96 ? -31.305 -0.075 35.745 1.00 62.50 96 ARG A C 1
ATOM 763 O O . ARG A 1 96 ? -31.988 0.095 36.744 1.00 62.50 96 ARG A O 1
ATOM 770 N N . GLN A 1 97 ? -30.164 -0.765 35.774 1.00 59.53 97 GLN A N 1
ATOM 771 C CA . GLN A 1 97 ? -29.601 -1.332 37.009 1.00 59.53 97 GLN A CA 1
ATOM 772 C C . GLN A 1 97 ? -28.980 -0.276 37.939 1.00 59.53 97 GLN A C 1
ATOM 774 O O . GLN A 1 97 ? -28.955 -0.472 39.150 1.00 59.53 97 GLN A O 1
ATOM 779 N N . VAL A 1 98 ? -28.495 0.846 37.395 1.00 60.53 98 VAL A N 1
ATOM 780 C CA . VAL A 1 98 ? -27.913 1.957 38.174 1.00 60.53 98 VAL A CA 1
ATOM 781 C C . VAL A 1 98 ? -28.979 2.930 38.703 1.00 60.53 98 VAL A C 1
ATOM 783 O O . VAL A 1 98 ? -28.665 3.774 39.536 1.00 60.53 98 VAL A O 1
ATOM 786 N N . SER A 1 99 ? -30.247 2.781 38.306 1.00 48.50 99 SER A N 1
ATOM 787 C CA . SER A 1 99 ? -31.377 3.499 38.909 1.00 48.50 99 SER A CA 1
ATOM 788 C C . SER A 1 99 ? -32.214 2.573 39.809 1.00 48.50 99 SER A C 1
ATOM 790 O O . SER A 1 99 ? -33.326 2.196 39.441 1.00 48.50 99 SER A O 1
ATOM 792 N N . PRO A 1 100 ? -31.728 2.179 41.003 1.00 47.03 100 PRO A N 1
ATOM 793 C CA . PRO A 1 100 ? -32.628 1.884 42.097 1.00 47.03 100 PRO A CA 1
ATOM 794 C C . PRO A 1 100 ? -33.086 3.219 42.699 1.00 47.03 100 PRO A C 1
ATOM 796 O O . PRO A 1 100 ? -32.267 4.070 43.034 1.00 47.03 100 PRO A O 1
ATOM 799 N N . ALA A 1 101 ? -34.406 3.380 42.758 1.00 53.22 101 ALA A N 1
ATOM 800 C CA . ALA A 1 101 ? -35.172 4.272 43.626 1.00 53.22 101 ALA A CA 1
ATOM 801 C C . ALA A 1 101 ? -34.387 5.373 44.375 1.00 53.22 101 ALA A C 1
ATOM 803 O O . ALA A 1 101 ? -33.767 5.111 45.407 1.00 53.22 101 ALA A O 1
ATOM 804 N N . VAL A 1 102 ? -34.533 6.613 43.905 1.00 45.62 102 VAL A N 1
ATOM 805 C CA . VAL A 1 102 ? -34.663 7.794 44.772 1.00 45.62 102 VAL A CA 1
ATOM 806 C C . VAL A 1 102 ? -35.914 8.533 44.330 1.00 45.62 102 VAL A C 1
ATOM 808 O O . VAL A 1 102 ? -36.068 8.694 43.097 1.00 45.62 102 VAL A O 1
#

Foldseek 3Di:
DDDDDDPPVVVVVVVVVVVVVVVVVVVVVVVVVVCVVLVPDPPDDDDPSSVVSVVVVVVVVVVVVVVVVVVCCVPVVPPPVVVVVVVVVVVVVVVVVVDDDD

Secondary structure (DSSP, 8-state):
------TTHHHHHHHHHHHHHHHHHHHHHHHHHHHHHTT--TTS---HHHHHHHHHHHHHHHHHHHHHHHHHHHHH----HHHHHHHHHHHHHHHHHH----

pLDDT: mean 71.69, std 12.49, range [43.34, 89.5]